Protein AF-A0AAD5RCU7-F1 (afdb_monomer_lite)

pLDDT: mean 80.75, std 18.49, range [36.75, 96.69]

Radius of gyration: 14.82 Å; chains: 1; bounding box: 38×33×34 Å

Organism: Parelaphostrongylus tenuis (NCBI:txid148309)

Foldseek 3Di:
DVVVVVVVVVVVPDDDDDPPVVVVVQVVVQVVLQVQLPPQPPQDRDDPAPSPQLLLSLLSNVCSVPVVQHPSVPDDSVNRQVSNCSSQVCCCPPVVDDDPDHSCRRNPPDDD

Sequence (112 aa):
MRIVLLYLSLNLHDDEEERGERKHAKDALLLWCQRKTTGYPNVRVENFTTSWRNGLAFNALIHAHRPELVNFNALNPNDHIGNLNNAFDIAEKKLEIARLLDAEDVDAARPR

InterPro domains:
  IPR001715 Calponin homology domain [PF00307] (24-107)
  IPR001715 Calponin homology domain [PS50021] (23-112)
  IPR001715 Calponin homology domain [SM00033] (25-110)
  IPR036872 CH domain superfamily [G3DSA:1.10.418.10] (12-112)
  IPR036872 CH domain superfamily [SSF47576] (18-108)

Secondary structure (DSSP, 8-state):
-THHHHHHHTSSSS----TTHHHHHHHHHHHHHHHHHTT-TT---SSSSGGGTTSHHHHHHHHHH-GGG--GGG--TT-HHHHHHHHHHHHHHHH-PPP---HHHHHS----

Structure (mmCIF, N/CA/C/O backbone):
data_AF-A0AAD5RCU7-F1
#
_entry.id   AF-A0AAD5RCU7-F1
#
loop_
_atom_site.group_PDB
_atom_site.id
_atom_site.type_symbol
_atom_site.label_atom_id
_atom_site.label_alt_id
_atom_site.label_comp_id
_atom_site.label_asym_id
_atom_site.label_entity_id
_atom_site.label_seq_id
_atom_site.pdbx_PDB_ins_code
_atom_site.Cartn_x
_atom_site.Cartn_y
_atom_site.Cartn_z
_atom_site.occupancy
_atom_site.B_iso_or_equiv
_atom_site.auth_seq_id
_atom_site.auth_comp_id
_atom_site.auth_asym_id
_atom_site.auth_atom_id
_atom_site.pdbx_PDB_model_num
ATOM 1 N N . MET A 1 1 ? 0.748 11.702 10.166 1.00 45.91 1 MET A N 1
ATOM 2 C CA . MET A 1 1 ? 1.284 11.394 8.821 1.00 45.91 1 MET A CA 1
ATOM 3 C C . MET A 1 1 ? 1.910 12.579 8.070 1.00 45.91 1 MET A C 1
ATOM 5 O O . MET A 1 1 ? 2.454 12.383 6.998 1.00 45.91 1 MET A O 1
ATOM 9 N N . ARG A 1 2 ? 2.025 13.752 8.708 1.00 40.91 2 ARG A N 1
ATOM 10 C CA . ARG A 1 2 ? 2.960 14.843 8.363 1.00 40.91 2 ARG A CA 1
ATOM 11 C C . ARG A 1 2 ? 4.446 14.513 8.632 1.00 40.91 2 ARG A C 1
ATOM 13 O O . ARG A 1 2 ? 5.309 15.353 8.439 1.00 40.91 2 ARG A O 1
ATOM 20 N N . ILE A 1 3 ? 4.741 13.298 9.110 1.00 47.25 3 ILE A N 1
ATOM 21 C CA . ILE A 1 3 ? 6.076 12.866 9.563 1.00 47.25 3 ILE A CA 1
ATOM 22 C C . ILE A 1 3 ? 6.956 12.384 8.400 1.00 47.25 3 ILE A C 1
ATOM 24 O O . ILE A 1 3 ? 8.156 12.618 8.420 1.00 47.25 3 ILE A O 1
ATOM 28 N N . VAL A 1 4 ? 6.379 11.764 7.364 1.00 56.56 4 VAL A N 1
ATOM 29 C CA . VAL A 1 4 ? 7.168 11.227 6.236 1.00 56.56 4 VAL A CA 1
ATOM 30 C C . VAL A 1 4 ? 7.578 12.342 5.263 1.00 56.56 4 VAL A C 1
ATOM 32 O O . VAL A 1 4 ? 8.688 12.325 4.745 1.00 56.56 4 VAL A O 1
ATOM 35 N N . LEU A 1 5 ? 6.736 13.368 5.089 1.00 50.88 5 LEU A N 1
ATOM 36 C CA . LEU A 1 5 ? 7.031 14.503 4.207 1.00 50.88 5 LEU A CA 1
ATOM 37 C C . LEU A 1 5 ? 7.942 15.565 4.845 1.00 50.88 5 LEU A C 1
ATOM 39 O O . LEU A 1 5 ? 8.706 16.187 4.120 1.00 50.88 5 LEU A O 1
ATOM 43 N N . LEU A 1 6 ? 7.948 15.742 6.175 1.00 46.78 6 LEU A N 1
ATOM 44 C CA . LEU A 1 6 ? 8.920 16.627 6.845 1.00 46.78 6 LEU A CA 1
ATOM 45 C C . LEU A 1 6 ? 10.347 16.062 6.796 1.00 46.78 6 LEU A C 1
ATOM 47 O O . LEU A 1 6 ? 11.293 16.826 6.644 1.00 46.78 6 LEU A O 1
ATOM 51 N N . TYR A 1 7 ? 10.504 14.735 6.860 1.00 49.72 7 TYR A N 1
ATOM 52 C CA . TYR A 1 7 ? 11.823 14.102 6.764 1.00 49.72 7 TYR A CA 1
ATOM 53 C C . TYR A 1 7 ? 12.394 14.147 5.339 1.00 49.72 7 TYR A C 1
ATOM 55 O O . TYR A 1 7 ? 13.604 14.226 5.181 1.00 49.72 7 TYR A O 1
ATOM 63 N N . LEU A 1 8 ? 11.548 14.149 4.302 1.00 45.38 8 LEU A N 1
ATOM 64 C CA . LEU A 1 8 ? 11.989 14.389 2.922 1.00 45.38 8 LEU A CA 1
ATOM 65 C C . LEU A 1 8 ? 12.156 15.886 2.612 1.00 45.38 8 LEU A C 1
ATOM 67 O O . LEU A 1 8 ? 13.115 16.252 1.952 1.00 45.38 8 LEU A O 1
ATOM 71 N N . SER A 1 9 ? 11.293 16.768 3.123 1.00 48.91 9 SER A N 1
ATOM 72 C CA . SER A 1 9 ? 11.370 18.213 2.849 1.00 48.91 9 SER A CA 1
ATOM 73 C C . SER A 1 9 ? 12.539 18.922 3.545 1.00 48.91 9 SER A C 1
ATOM 75 O O . SER A 1 9 ? 12.958 19.965 3.054 1.00 48.91 9 SER A O 1
ATOM 77 N N . LEU A 1 10 ? 13.050 18.396 4.665 1.00 47.25 10 LEU A N 1
ATOM 78 C CA . LEU A 1 10 ? 14.260 18.909 5.329 1.00 47.25 10 LEU A CA 1
ATOM 79 C C . LEU A 1 10 ? 15.560 18.279 4.791 1.00 47.25 10 LEU A C 1
ATOM 81 O O . LEU A 1 10 ? 16.623 18.813 5.069 1.00 47.25 10 LEU A O 1
ATOM 85 N N . ASN A 1 11 ? 15.483 17.188 4.013 1.00 44.75 11 ASN A N 1
ATOM 86 C CA . ASN A 1 11 ? 16.639 16.515 3.390 1.00 44.75 11 ASN A CA 1
ATOM 87 C C . ASN A 1 11 ? 16.711 16.710 1.860 1.00 44.75 11 ASN A C 1
ATOM 89 O O . ASN A 1 11 ? 17.546 16.098 1.208 1.00 44.75 11 ASN A O 1
ATOM 93 N N . LEU A 1 12 ? 15.817 17.508 1.265 1.00 44.97 12 LEU A N 1
ATOM 94 C CA . LEU A 1 12 ? 15.808 17.809 -0.177 1.00 44.97 12 LEU A CA 1
ATOM 95 C C . LEU A 1 12 ? 16.094 19.286 -0.483 1.00 44.97 12 LEU A C 1
ATOM 97 O O . LEU A 1 12 ? 15.863 19.735 -1.601 1.00 44.97 12 LEU A O 1
ATOM 101 N N . HIS A 1 13 ? 16.575 20.038 0.506 1.00 45.75 13 HIS A N 1
ATOM 102 C CA . HIS A 1 13 ? 17.009 21.423 0.330 1.00 45.75 13 HIS A CA 1
ATOM 103 C C . HIS A 1 13 ? 18.502 21.612 0.579 1.00 45.75 13 HIS A C 1
ATOM 105 O O . HIS A 1 13 ? 18.899 22.708 0.933 1.00 45.75 13 HIS A O 1
ATOM 111 N N . ASP A 1 14 ? 19.305 20.571 0.375 1.00 42.56 14 ASP A N 1
ATOM 112 C CA . ASP A 1 14 ? 20.697 20.765 -0.010 1.00 42.56 14 ASP A CA 1
ATOM 113 C C . ASP A 1 14 ? 21.199 19.538 -0.784 1.00 42.56 14 ASP A C 1
ATOM 115 O O . ASP A 1 14 ? 21.067 18.393 -0.354 1.00 42.56 14 ASP A O 1
ATOM 119 N N . ASP A 1 15 ? 21.725 19.868 -1.958 1.00 41.47 15 ASP A N 1
ATOM 120 C CA . ASP A 1 15 ? 22.796 19.209 -2.689 1.00 41.47 15 ASP A CA 1
ATOM 121 C C . ASP A 1 15 ? 22.533 17.951 -3.538 1.00 41.47 15 ASP A C 1
ATOM 123 O O . ASP A 1 15 ? 22.186 16.846 -3.118 1.00 41.47 15 ASP A O 1
ATOM 127 N N . GLU A 1 16 ? 22.775 18.172 -4.830 1.00 59.69 16 GLU A N 1
ATOM 128 C CA . GLU A 1 16 ? 23.048 17.183 -5.854 1.00 59.69 16 GLU A CA 1
ATOM 129 C C . GLU A 1 16 ? 24.339 16.410 -5.520 1.00 59.69 16 GLU A C 1
ATOM 131 O O . GLU A 1 16 ? 25.410 16.962 -5.716 1.00 59.69 16 GLU A O 1
ATOM 136 N N . GLU A 1 17 ? 24.276 15.137 -5.097 1.00 55.22 17 GLU A N 1
ATOM 137 C CA . GLU A 1 17 ? 25.283 14.102 -5.428 1.00 55.22 17 GLU A CA 1
ATOM 138 C C . GLU A 1 17 ? 24.915 12.680 -4.917 1.00 55.22 17 GLU A C 1
ATOM 140 O O . GLU A 1 17 ? 24.007 12.470 -4.124 1.00 55.22 17 GLU A O 1
ATOM 145 N N . GLU A 1 18 ? 25.614 11.673 -5.454 1.00 47.09 18 GLU A N 1
ATOM 146 C CA . GLU A 1 18 ? 25.787 10.292 -4.959 1.00 47.09 18 GLU A CA 1
ATOM 147 C C . GLU A 1 18 ? 24.718 9.181 -5.150 1.00 47.09 18 GLU A C 1
ATOM 149 O O . GLU A 1 18 ? 23.706 9.008 -4.467 1.00 47.09 18 GLU A O 1
ATOM 154 N N . ARG A 1 19 ? 25.093 8.224 -6.014 1.00 52.62 19 ARG A N 1
ATOM 155 C CA . ARG A 1 19 ? 24.471 6.896 -6.209 1.00 52.62 19 ARG A CA 1
ATOM 156 C C . ARG A 1 19 ? 24.541 5.992 -4.958 1.00 52.62 19 ARG A C 1
ATOM 158 O O . ARG A 1 19 ? 23.826 4.989 -4.903 1.00 52.62 19 ARG A O 1
ATOM 165 N N . GLY A 1 20 ? 25.404 6.315 -3.991 1.00 54.06 20 GLY A N 1
ATOM 166 C CA . GLY A 1 20 ? 25.622 5.563 -2.752 1.00 54.06 20 GLY A CA 1
ATOM 167 C C . GLY A 1 20 ? 24.557 5.840 -1.692 1.00 54.06 20 GLY A C 1
ATOM 168 O O . GLY A 1 20 ? 23.919 4.906 -1.203 1.00 54.06 20 GLY A O 1
ATOM 169 N N . GLU A 1 21 ? 24.296 7.106 -1.385 1.00 56.69 21 GLU A N 1
ATOM 170 C CA . GLU A 1 21 ? 23.353 7.518 -0.337 1.00 56.69 21 GLU A CA 1
ATOM 171 C C . GLU A 1 21 ? 21.902 7.149 -0.665 1.00 56.69 21 GLU A C 1
ATOM 173 O O . GLU A 1 21 ? 21.177 6.620 0.183 1.00 56.69 21 GLU A O 1
ATOM 178 N N . ARG A 1 22 ? 21.494 7.280 -1.936 1.00 55.72 22 ARG A N 1
ATOM 179 C CA . ARG A 1 22 ? 20.155 6.862 -2.401 1.00 55.72 22 ARG A CA 1
ATOM 180 C C . ARG A 1 22 ? 19.859 5.389 -2.131 1.00 55.72 22 ARG A C 1
ATOM 182 O O . ARG A 1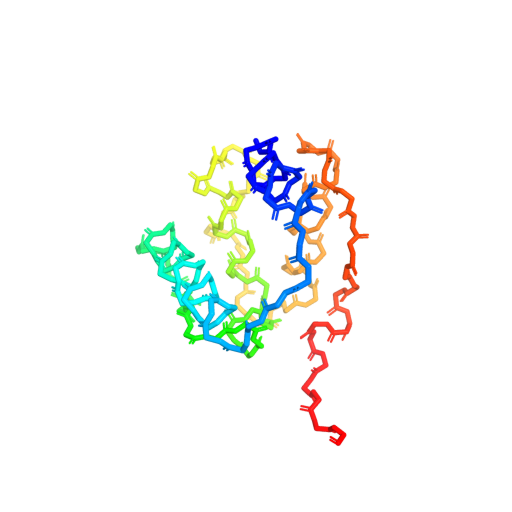 22 ? 18.714 5.032 -1.852 1.00 55.72 22 ARG A O 1
ATOM 189 N N . LYS A 1 23 ? 20.874 4.524 -2.221 1.00 61.97 23 LYS A N 1
ATOM 190 C CA . LYS A 1 23 ? 20.720 3.093 -1.931 1.00 61.97 23 LYS A CA 1
ATOM 191 C C . LYS A 1 23 ? 20.430 2.876 -0.443 1.00 61.97 23 LYS A C 1
ATOM 193 O O . LYS A 1 23 ? 19.487 2.167 -0.113 1.00 61.97 23 LYS A O 1
ATOM 198 N N . HIS A 1 24 ? 21.149 3.577 0.431 1.00 76.75 24 HIS A N 1
ATOM 199 C CA . HIS A 1 24 ? 20.958 3.497 1.879 1.00 76.75 24 HIS A CA 1
ATOM 200 C C . HIS A 1 24 ? 19.596 4.052 2.317 1.00 76.75 24 HIS A C 1
ATOM 202 O O . HIS A 1 24 ? 18.907 3.418 3.114 1.00 76.75 24 HIS A O 1
ATOM 208 N N . ALA A 1 25 ? 19.160 5.182 1.751 1.00 78.50 25 ALA A N 1
ATOM 209 C CA . ALA A 1 25 ? 17.841 5.752 2.033 1.00 78.50 25 ALA A CA 1
ATOM 210 C C . ALA A 1 25 ? 16.701 4.812 1.599 1.00 78.50 25 ALA A C 1
ATOM 212 O O . ALA A 1 25 ? 15.732 4.611 2.335 1.00 78.50 25 ALA A O 1
ATOM 213 N N . LYS A 1 26 ? 16.838 4.186 0.422 1.00 78.06 26 LYS A N 1
ATOM 214 C CA . LYS A 1 26 ? 15.872 3.206 -0.088 1.00 78.06 26 LYS A CA 1
ATOM 215 C C . LYS A 1 26 ? 15.798 1.962 0.800 1.00 78.06 26 LYS A C 1
ATOM 217 O O .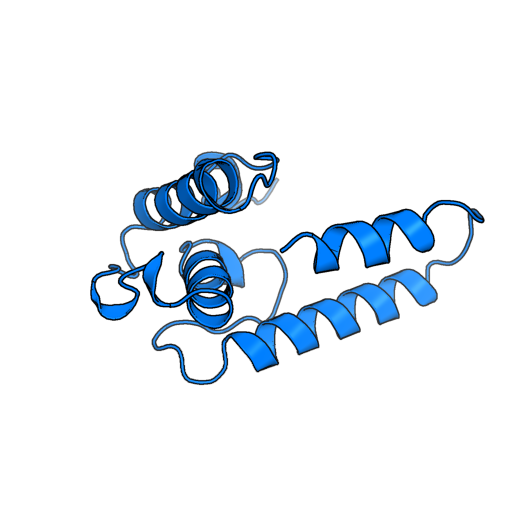 LYS A 1 26 ? 14.697 1.513 1.118 1.00 78.06 26 LYS A O 1
ATOM 222 N N . ASP A 1 27 ? 16.943 1.435 1.222 1.00 83.69 27 ASP A N 1
ATOM 223 C CA . ASP A 1 27 ? 17.015 0.251 2.082 1.00 83.69 27 ASP A CA 1
ATOM 224 C C . ASP A 1 27 ? 16.457 0.546 3.487 1.00 83.69 27 ASP A C 1
ATOM 226 O O . ASP A 1 27 ? 15.705 -0.257 4.045 1.00 83.69 27 ASP A O 1
ATOM 230 N N . ALA A 1 28 ? 16.732 1.735 4.032 1.00 85.69 28 ALA A N 1
ATOM 231 C CA . ALA A 1 28 ? 16.169 2.188 5.302 1.00 85.69 28 ALA A CA 1
ATOM 232 C C . ALA A 1 28 ? 14.638 2.325 5.242 1.00 85.69 28 ALA A C 1
ATOM 234 O O . ALA A 1 28 ? 13.940 1.881 6.159 1.00 85.69 28 ALA A O 1
ATOM 235 N N . LEU A 1 29 ? 14.102 2.887 4.152 1.00 86.06 29 LEU A N 1
ATOM 236 C CA . LEU A 1 29 ? 12.658 2.987 3.943 1.00 86.06 29 LEU A CA 1
ATOM 237 C C . LEU A 1 29 ? 12.014 1.601 3.821 1.00 86.06 29 LEU A C 1
ATOM 239 O O . LEU A 1 29 ? 10.971 1.356 4.427 1.00 86.06 29 LEU A O 1
ATOM 243 N N . LEU A 1 30 ? 12.647 0.678 3.091 1.00 88.44 30 LEU A N 1
ATOM 244 C CA . LEU A 1 30 ? 12.150 -0.689 2.940 1.00 88.44 30 LEU A CA 1
ATOM 245 C C . LEU A 1 30 ? 12.080 -1.400 4.297 1.00 88.44 30 LEU A C 1
ATOM 247 O O . LEU A 1 30 ? 11.052 -1.989 4.636 1.00 88.44 30 LEU A O 1
ATOM 251 N N . LEU A 1 31 ? 13.139 -1.282 5.102 1.00 89.12 31 LEU A N 1
ATOM 252 C CA . LEU A 1 31 ? 13.189 -1.842 6.450 1.00 89.12 31 LEU A CA 1
ATOM 253 C C . LEU A 1 31 ? 12.113 -1.238 7.363 1.00 89.12 31 LEU A C 1
ATOM 255 O O . LEU A 1 31 ? 11.498 -1.945 8.165 1.00 89.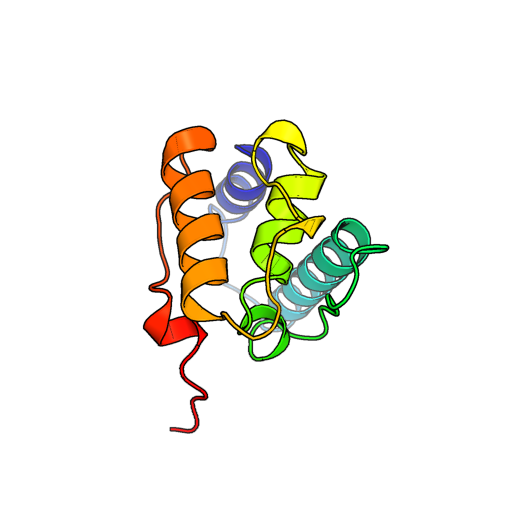12 31 LEU A O 1
ATOM 259 N N . TRP A 1 32 ? 11.863 0.068 7.250 1.00 88.31 32 TRP A N 1
ATOM 260 C CA . TRP A 1 32 ? 10.789 0.723 7.990 1.00 88.31 32 TRP A CA 1
ATOM 261 C C . TRP A 1 32 ? 9.415 0.167 7.601 1.00 88.31 32 TRP A C 1
ATOM 263 O O . TRP A 1 32 ? 8.634 -0.179 8.493 1.00 88.31 32 TRP A O 1
ATOM 273 N N . CYS A 1 33 ? 9.139 0.014 6.300 1.00 91.38 33 CYS A N 1
ATOM 274 C CA . CYS A 1 33 ? 7.892 -0.576 5.816 1.00 91.38 33 CYS A CA 1
ATOM 275 C C . CYS A 1 33 ? 7.711 -1.989 6.371 1.00 91.38 33 CYS A C 1
ATOM 277 O O . CYS A 1 33 ? 6.683 -2.268 6.983 1.00 91.38 33 CYS A O 1
ATOM 279 N N . GLN A 1 34 ? 8.739 -2.834 6.256 1.00 93.19 34 GLN A N 1
ATOM 280 C CA . GLN A 1 34 ? 8.735 -4.197 6.787 1.00 93.19 34 GLN A CA 1
ATOM 281 C C . GLN A 1 34 ? 8.359 -4.227 8.266 1.00 93.19 34 GLN A C 1
ATOM 283 O O . GLN A 1 34 ? 7.403 -4.904 8.636 1.00 93.19 34 GLN A O 1
ATOM 288 N N . ARG A 1 35 ? 9.048 -3.431 9.095 1.00 92.12 35 ARG A N 1
ATOM 289 C CA . ARG A 1 35 ? 8.796 -3.354 10.542 1.00 92.12 35 ARG A CA 1
ATOM 290 C C . ARG A 1 35 ? 7.377 -2.903 10.873 1.00 92.12 35 ARG A C 1
ATOM 292 O O . ARG A 1 35 ? 6.807 -3.382 11.848 1.00 92.12 35 ARG A O 1
ATOM 299 N N . LYS A 1 36 ? 6.812 -1.976 10.097 1.00 90.69 36 LYS A N 1
ATOM 300 C CA . LYS A 1 36 ? 5.445 -1.477 10.309 1.00 90.69 36 LYS A CA 1
ATOM 301 C C . LYS A 1 36 ? 4.370 -2.456 9.858 1.00 90.69 36 LYS A C 1
ATOM 303 O O . LYS A 1 36 ? 3.289 -2.455 10.436 1.00 90.69 36 LYS A O 1
ATOM 308 N N . THR A 1 37 ? 4.675 -3.293 8.874 1.00 92.06 37 THR A N 1
ATOM 309 C CA . THR A 1 37 ? 3.762 -4.323 8.367 1.00 92.06 37 THR A CA 1
ATOM 310 C C . THR A 1 37 ? 3.957 -5.697 9.016 1.00 92.06 37 THR A C 1
ATOM 312 O O . THR A 1 37 ? 3.249 -6.639 8.668 1.00 92.06 37 THR A O 1
ATOM 315 N N . THR A 1 38 ? 4.888 -5.843 9.965 1.00 92.75 38 THR A N 1
ATOM 316 C CA . THR A 1 38 ? 5.076 -7.097 10.706 1.00 92.75 38 THR A CA 1
ATOM 317 C C . THR A 1 38 ? 3.785 -7.499 11.418 1.00 92.75 38 THR A C 1
ATOM 319 O O . THR A 1 38 ? 3.214 -6.713 12.171 1.00 92.75 38 THR A O 1
ATOM 322 N N . GLY A 1 39 ? 3.343 -8.740 11.202 1.00 92.12 39 GLY A N 1
ATOM 323 C CA . GLY A 1 39 ? 2.137 -9.295 11.824 1.00 92.12 39 GLY A CA 1
ATOM 324 C C . GLY A 1 39 ? 0.849 -9.100 11.020 1.00 92.12 39 GLY A C 1
ATOM 325 O O . GLY A 1 39 ? -0.178 -9.646 11.414 1.00 92.12 39 GLY A O 1
ATOM 326 N N . TYR A 1 40 ? 0.887 -8.391 9.886 1.00 94.94 40 TYR A N 1
ATOM 327 C CA . TYR A 1 40 ? -0.264 -8.298 8.987 1.00 94.94 40 TYR A CA 1
ATOM 328 C C . TYR A 1 40 ? -0.334 -9.527 8.070 1.00 94.94 40 TYR A C 1
ATOM 330 O O . TYR A 1 40 ? 0.644 -9.832 7.378 1.00 94.94 40 TYR A O 1
ATOM 338 N N . PRO A 1 41 ? -1.468 -10.248 8.030 1.00 93.19 41 PRO A N 1
ATOM 339 C CA . PRO A 1 41 ? -1.608 -11.419 7.176 1.00 93.19 41 PRO A CA 1
ATOM 340 C C . PRO A 1 41 ? -1.568 -11.015 5.699 1.00 93.19 41 PRO A C 1
ATOM 342 O O . PRO A 1 41 ? -2.102 -9.978 5.312 1.00 93.19 41 PRO A O 1
ATOM 345 N N . ASN A 1 42 ? -0.956 -11.859 4.865 1.00 92.50 42 ASN A N 1
ATOM 346 C CA . ASN A 1 42 ? -0.837 -11.658 3.414 1.00 92.50 42 ASN A CA 1
ATOM 347 C C . ASN A 1 42 ? -0.074 -10.384 2.992 1.00 92.50 42 ASN A C 1
ATOM 349 O O . ASN A 1 42 ? -0.145 -9.978 1.831 1.00 92.50 42 ASN A O 1
ATOM 353 N N . VAL A 1 43 ? 0.691 -9.776 3.907 1.00 95.38 43 VAL A N 1
ATOM 354 C CA . VAL A 1 43 ? 1.557 -8.625 3.624 1.00 95.38 43 VAL A CA 1
ATOM 355 C C . VAL A 1 43 ? 3.014 -9.028 3.782 1.00 95.38 43 VAL A C 1
ATOM 357 O O . VAL A 1 43 ? 3.460 -9.407 4.862 1.00 95.38 43 VAL A O 1
ATOM 360 N N . ARG A 1 44 ? 3.776 -8.916 2.693 1.00 93.75 44 ARG A N 1
ATOM 361 C CA . ARG A 1 44 ? 5.225 -9.130 2.693 1.00 93.75 44 ARG A CA 1
ATOM 362 C C . ARG A 1 44 ? 5.896 -8.101 1.790 1.00 93.75 44 ARG A C 1
ATOM 364 O O . ARG A 1 44 ? 5.819 -8.186 0.566 1.00 93.75 44 ARG A O 1
ATOM 371 N N . VAL A 1 45 ? 6.545 -7.119 2.413 1.00 92.62 45 VAL A N 1
ATOM 372 C CA . VAL A 1 45 ? 7.209 -6.018 1.706 1.00 92.62 45 VAL A CA 1
ATOM 373 C C . VAL A 1 45 ? 8.681 -6.354 1.473 1.00 92.62 45 VAL A C 1
ATOM 375 O O . VAL A 1 45 ? 9.479 -6.355 2.405 1.00 92.62 45 VAL A O 1
ATOM 378 N N . GLU A 1 46 ? 9.054 -6.641 0.229 1.00 91.19 46 GLU A N 1
ATOM 379 C CA . GLU A 1 46 ? 10.429 -7.010 -0.161 1.00 91.19 46 GLU A CA 1
ATOM 380 C C . GLU A 1 46 ? 11.028 -6.055 -1.191 1.00 91.19 46 GLU A C 1
ATOM 382 O O . GLU A 1 46 ? 12.241 -5.984 -1.356 1.00 91.19 46 GLU A O 1
ATOM 387 N N . ASN A 1 47 ? 10.179 -5.314 -1.896 1.00 84.56 47 ASN A N 1
ATOM 388 C CA . ASN A 1 47 ? 10.566 -4.347 -2.912 1.00 84.56 47 ASN A CA 1
ATOM 389 C C . ASN A 1 47 ? 9.534 -3.210 -2.970 1.00 84.56 47 ASN A C 1
ATOM 391 O O . ASN A 1 47 ? 8.525 -3.258 -2.276 1.00 84.56 47 ASN A O 1
ATOM 395 N N . PHE A 1 48 ? 9.781 -2.191 -3.798 1.00 86.50 48 PHE A N 1
ATOM 396 C CA . PHE A 1 48 ? 8.855 -1.070 -4.047 1.00 86.50 48 PHE A CA 1
ATOM 397 C C . PHE A 1 48 ? 8.040 -1.237 -5.337 1.00 86.50 48 PHE A C 1
ATOM 399 O O . PHE A 1 48 ? 7.606 -0.256 -5.929 1.00 86.50 48 PHE A O 1
ATOM 406 N N . THR A 1 49 ? 7.882 -2.474 -5.807 1.00 85.75 49 THR A N 1
ATOM 407 C CA . THR A 1 49 ? 7.134 -2.796 -7.024 1.00 85.75 49 THR A CA 1
ATOM 408 C C . THR A 1 49 ? 6.064 -3.839 -6.705 1.00 85.75 49 THR A C 1
ATOM 410 O O . THR A 1 49 ? 4.989 -3.501 -6.216 1.00 85.75 49 THR A O 1
ATOM 413 N N . THR A 1 50 ? 6.359 -5.121 -6.904 1.00 87.62 50 THR A N 1
ATOM 414 C CA . THR A 1 50 ? 5.389 -6.217 -6.814 1.00 87.62 50 THR A CA 1
ATOM 415 C C . THR A 1 50 ? 4.805 -6.413 -5.418 1.00 87.62 50 THR A C 1
ATOM 417 O O . THR A 1 50 ? 3.643 -6.795 -5.310 1.00 87.62 50 THR A O 1
ATOM 420 N N . SER A 1 51 ? 5.546 -6.097 -4.350 1.00 92.19 51 SER A N 1
ATOM 421 C CA . SER A 1 51 ? 5.052 -6.220 -2.969 1.00 92.19 51 SER A CA 1
ATOM 422 C C . SER A 1 51 ? 3.877 -5.295 -2.629 1.00 92.19 51 SER A C 1
ATOM 424 O O . SER A 1 51 ? 3.202 -5.512 -1.626 1.00 92.19 51 SER A O 1
ATOM 426 N N . TRP A 1 52 ? 3.642 -4.259 -3.434 1.00 92.31 52 TRP A N 1
ATOM 427 C CA . TRP A 1 52 ? 2.613 -3.242 -3.190 1.00 92.31 52 TRP A CA 1
ATOM 428 C C . TRP A 1 52 ? 1.391 -3.409 -4.087 1.00 92.31 52 TRP A C 1
ATOM 430 O O . TRP A 1 52 ? 0.363 -2.775 -3.857 1.00 92.31 52 TRP A O 1
ATOM 440 N N . ARG A 1 53 ? 1.501 -4.289 -5.087 1.00 91.44 53 ARG A N 1
ATOM 441 C CA . ARG A 1 53 ? 0.554 -4.443 -6.189 1.00 91.44 53 ARG A CA 1
ATOM 442 C C . ARG A 1 53 ? -0.861 -4.799 -5.734 1.00 91.44 53 ARG A C 1
ATOM 444 O O . ARG A 1 53 ? -1.824 -4.261 -6.253 1.00 91.44 53 ARG A O 1
ATOM 451 N N . ASN A 1 54 ? -0.992 -5.670 -4.735 1.00 91.81 54 ASN A N 1
ATOM 452 C CA . ASN A 1 54 ? -2.301 -6.094 -4.227 1.00 91.81 54 ASN A CA 1
ATOM 453 C C . ASN A 1 54 ? -2.960 -5.081 -3.268 1.00 91.81 54 ASN A C 1
ATOM 455 O O . ASN A 1 54 ? -4.016 -5.366 -2.705 1.00 91.81 54 ASN A O 1
ATOM 459 N N . GLY A 1 55 ? -2.314 -3.937 -3.015 1.00 93.81 55 GLY A N 1
ATOM 460 C CA . GLY A 1 55 ? -2.815 -2.862 -2.160 1.00 93.81 55 GLY A CA 1
ATOM 461 C C . GLY A 1 55 ? -2.775 -3.130 -0.652 1.00 93.81 55 GLY A C 1
ATOM 462 O O . GLY A 1 55 ? -2.950 -2.194 0.134 1.00 93.81 55 GLY A O 1
ATOM 463 N N . LEU A 1 56 ? -2.501 -4.358 -0.199 1.00 96.69 56 LEU A N 1
ATOM 464 C CA . LEU A 1 56 ? -2.529 -4.684 1.232 1.00 96.69 56 LEU A CA 1
ATOM 465 C C . LEU A 1 56 ? -1.406 -3.992 2.012 1.00 96.69 56 LEU A C 1
ATOM 467 O O . LEU A 1 56 ? -1.628 -3.558 3.139 1.00 96.69 56 LEU A O 1
ATOM 471 N N . ALA A 1 57 ? -0.224 -3.817 1.415 1.00 95.62 57 ALA A N 1
ATOM 472 C CA . ALA A 1 57 ? 0.888 -3.120 2.065 1.00 95.62 57 ALA A CA 1
ATOM 473 C C . ALA A 1 57 ? 0.540 -1.660 2.416 1.00 95.62 57 ALA A C 1
ATOM 475 O O . ALA A 1 57 ? 0.831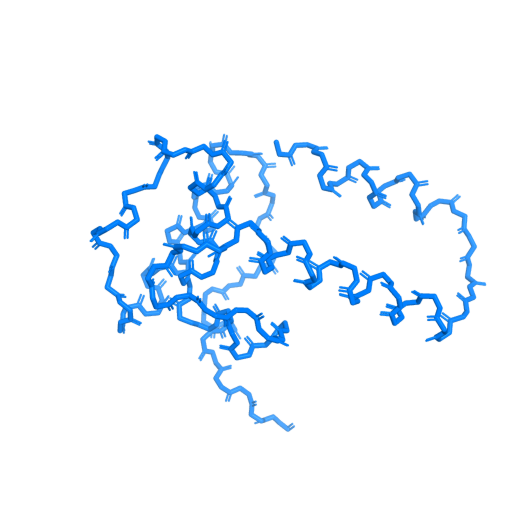 -1.206 3.523 1.00 95.62 57 ALA A O 1
ATOM 476 N N . PHE A 1 58 ? -0.150 -0.938 1.524 1.00 95.44 58 PHE A N 1
ATOM 477 C CA . PHE A 1 58 ? -0.599 0.430 1.799 1.00 95.44 58 PHE A CA 1
ATOM 478 C C . PHE A 1 58 ? -1.636 0.473 2.926 1.00 95.44 58 PHE A C 1
ATOM 480 O O . PHE A 1 58 ? -1.496 1.253 3.869 1.00 95.44 58 PHE A O 1
ATOM 487 N N . ASN A 1 59 ? -2.636 -0.408 2.867 1.00 96.25 59 ASN A N 1
ATOM 488 C CA . ASN A 1 59 ? -3.664 -0.508 3.902 1.00 96.25 59 ASN A CA 1
ATOM 489 C C . ASN A 1 59 ? -3.076 -0.872 5.273 1.00 96.25 59 ASN A C 1
ATOM 491 O O . ASN A 1 59 ? -3.480 -0.297 6.282 1.00 96.25 59 ASN A O 1
ATOM 495 N N . ALA A 1 60 ? -2.092 -1.773 5.315 1.00 95.88 60 ALA A N 1
ATOM 496 C CA . ALA A 1 60 ? -1.409 -2.162 6.545 1.00 95.88 60 ALA A CA 1
ATOM 497 C C . ALA A 1 60 ? -0.642 -0.990 7.166 1.00 95.88 60 ALA A C 1
ATOM 499 O O . ALA A 1 60 ? -0.697 -0.799 8.377 1.00 95.88 60 ALA A O 1
ATOM 500 N N . LEU A 1 61 ? 0.034 -0.168 6.357 1.00 93.56 61 LEU A N 1
ATOM 501 C CA . LEU A 1 61 ? 0.734 1.018 6.861 1.00 93.56 61 LEU A CA 1
ATOM 502 C C . LEU A 1 61 ? -0.222 2.068 7.428 1.00 93.56 61 LEU A C 1
ATOM 504 O O . LEU A 1 61 ? 0.074 2.664 8.466 1.00 93.56 61 LEU A O 1
ATOM 508 N N . ILE A 1 62 ? -1.366 2.280 6.774 1.00 92.94 62 ILE A N 1
ATOM 509 C CA . ILE A 1 62 ? -2.402 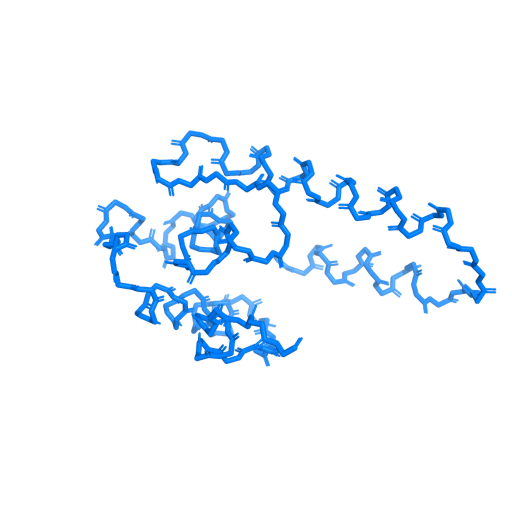3.187 7.277 1.00 92.94 62 ILE A CA 1
ATOM 510 C C . ILE A 1 62 ? -2.974 2.641 8.587 1.00 92.94 62 ILE A C 1
ATOM 512 O O . ILE A 1 62 ? -2.985 3.369 9.577 1.00 92.94 62 ILE A O 1
ATOM 516 N N . HIS A 1 63 ? -3.354 1.360 8.632 1.00 94.81 63 HIS A N 1
ATOM 517 C CA . HIS A 1 63 ? -3.866 0.711 9.842 1.00 94.81 63 HIS A CA 1
ATOM 518 C C . HIS A 1 63 ? -2.844 0.738 10.990 1.00 94.81 63 HIS A C 1
ATOM 520 O O . HIS A 1 63 ? -3.193 1.039 12.125 1.00 94.81 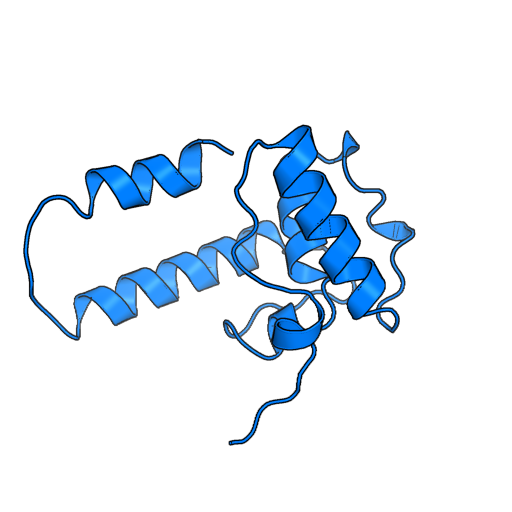63 HIS A O 1
ATOM 526 N N . ALA A 1 64 ? -1.557 0.522 10.709 1.00 90.56 64 ALA A N 1
ATOM 527 C CA . ALA A 1 64 ? -0.496 0.593 11.714 1.00 90.56 64 ALA A CA 1
ATOM 528 C C . ALA A 1 64 ? -0.303 2.007 12.289 1.00 90.56 64 ALA A C 1
ATOM 530 O O . ALA A 1 64 ? 0.248 2.155 13.382 1.00 90.56 64 ALA A O 1
ATOM 531 N N . HIS A 1 65 ? -0.707 3.050 11.556 1.00 87.56 65 HIS A N 1
ATOM 532 C CA . HIS A 1 65 ? -0.662 4.433 12.029 1.00 87.56 65 HIS A CA 1
ATOM 533 C C . HIS A 1 65 ? -1.965 4.867 12.713 1.00 87.56 65 HIS A C 1
ATOM 535 O O . HIS A 1 65 ? -1.909 5.588 13.708 1.00 87.56 65 HIS A O 1
ATOM 541 N N . ARG A 1 66 ? -3.109 4.454 12.160 1.00 90.31 66 ARG A N 1
ATOM 542 C CA . ARG A 1 66 ? -4.469 4.765 12.610 1.00 90.31 66 ARG A CA 1
ATOM 543 C C . ARG A 1 66 ? -5.393 3.568 12.345 1.00 90.31 66 ARG A C 1
ATOM 545 O O . ARG A 1 66 ? -5.992 3.490 11.265 1.00 90.31 66 ARG A O 1
ATOM 552 N N . PRO A 1 67 ? -5.488 2.623 13.297 1.00 92.12 67 PRO A N 1
ATOM 553 C CA . PRO A 1 67 ? -6.274 1.402 13.137 1.00 92.12 67 PRO A CA 1
ATOM 554 C C . PRO A 1 67 ? -7.752 1.661 12.826 1.00 92.12 67 PRO A C 1
ATOM 556 O O . PRO A 1 67 ? -8.389 0.899 12.110 1.00 92.12 67 PRO A O 1
ATOM 559 N N . GLU A 1 68 ? -8.296 2.771 13.318 1.00 93.19 68 GLU A N 1
ATOM 560 C CA . GLU A 1 68 ? -9.695 3.160 13.157 1.00 93.19 68 GLU A CA 1
ATOM 561 C C . GLU A 1 68 ? -10.085 3.525 11.717 1.00 93.19 68 GLU A C 1
ATOM 563 O O . GLU A 1 68 ? -11.271 3.593 11.402 1.00 93.19 68 GLU A O 1
ATOM 568 N N . LEU A 1 69 ? -9.107 3.783 10.842 1.00 92.00 69 LEU A N 1
ATOM 569 C CA . LEU A 1 69 ? -9.374 4.217 9.472 1.00 92.00 69 LEU A CA 1
ATOM 570 C C . LEU A 1 69 ? -9.544 3.060 8.485 1.00 92.00 69 LEU A C 1
ATOM 572 O O . LEU A 1 69 ? -10.126 3.266 7.426 1.00 92.00 69 LEU A O 1
ATOM 576 N N . VAL A 1 70 ? -9.039 1.866 8.800 1.00 94.31 70 VAL A N 1
ATOM 577 C CA . VAL A 1 70 ? -9.001 0.728 7.871 1.00 94.31 70 VAL A CA 1
ATOM 578 C C . VAL A 1 70 ? -9.466 -0.528 8.593 1.00 94.31 70 VAL A C 1
ATOM 580 O O . VAL A 1 70 ? -8.830 -0.969 9.538 1.00 94.31 70 VAL A O 1
ATOM 583 N N . ASN A 1 71 ? -10.517 -1.190 8.116 1.00 94.69 71 ASN A N 1
ATOM 584 C CA . ASN A 1 71 ? -10.828 -2.534 8.603 1.00 94.69 71 ASN A CA 1
ATOM 585 C C . ASN A 1 71 ? -9.973 -3.570 7.858 1.00 94.69 71 ASN A C 1
ATOM 587 O O . ASN A 1 71 ? -10.419 -4.160 6.875 1.00 94.69 71 ASN A O 1
ATOM 591 N N . PHE A 1 72 ? -8.732 -3.772 8.309 1.00 94.88 72 PHE A N 1
ATOM 592 C CA . PHE A 1 72 ? -7.758 -4.584 7.573 1.00 94.88 72 PHE A CA 1
ATOM 593 C C . PHE A 1 72 ? -8.214 -6.038 7.374 1.00 94.88 72 PHE A C 1
ATOM 595 O O . PHE A 1 72 ? -8.029 -6.605 6.302 1.00 94.88 72 PHE A O 1
ATOM 602 N N . ASN A 1 73 ? -8.861 -6.633 8.379 1.00 93.56 73 ASN A N 1
ATOM 603 C CA . ASN A 1 73 ? -9.312 -8.028 8.328 1.00 93.56 73 ASN A CA 1
ATOM 604 C C . ASN A 1 73 ? -10.449 -8.269 7.323 1.00 93.56 73 ASN A C 1
ATOM 606 O O . ASN A 1 73 ? -10.718 -9.416 6.979 1.00 93.56 73 ASN A O 1
ATOM 610 N N . ALA A 1 74 ? -11.123 -7.209 6.868 1.00 94.19 74 ALA A N 1
ATOM 611 C CA . ALA A 1 74 ? -12.167 -7.295 5.852 1.00 94.19 74 ALA A CA 1
ATOM 612 C C . ALA A 1 74 ? -11.623 -7.184 4.416 1.00 94.19 74 ALA A C 1
ATOM 614 O O . ALA A 1 74 ? -12.385 -7.372 3.469 1.00 94.19 74 ALA A O 1
ATOM 615 N N . LEU A 1 75 ? -10.334 -6.870 4.239 1.00 95.19 75 LEU A N 1
ATOM 616 C CA . LEU A 1 75 ? -9.735 -6.719 2.916 1.00 95.19 75 LEU A CA 1
ATOM 617 C C . LEU A 1 75 ? -9.536 -8.079 2.244 1.00 95.19 75 LEU A C 1
ATOM 619 O O . LEU A 1 75 ? -9.083 -9.045 2.860 1.00 95.19 75 LEU A O 1
ATOM 623 N N . ASN A 1 76 ? -9.834 -8.135 0.947 1.00 94.31 76 ASN A N 1
ATOM 624 C CA . ASN A 1 76 ? -9.639 -9.324 0.129 1.00 94.31 76 ASN A CA 1
ATOM 625 C C . ASN A 1 76 ? -8.302 -9.218 -0.622 1.00 94.31 76 ASN A C 1
ATOM 627 O O . ASN A 1 76 ? -8.157 -8.317 -1.447 1.00 94.31 76 ASN A O 1
ATOM 631 N N . PRO A 1 77 ? -7.340 -10.139 -0.422 1.00 91.94 77 PRO A N 1
ATOM 632 C CA . PRO A 1 77 ? -6.061 -10.108 -1.134 1.00 91.94 77 PRO A CA 1
ATOM 633 C C . PRO A 1 77 ? -6.172 -10.151 -2.663 1.00 91.94 77 PRO A C 1
ATOM 635 O O . PRO A 1 77 ? -5.242 -9.716 -3.330 1.00 91.94 77 PRO A O 1
ATOM 638 N N . ASN A 1 78 ? -7.282 -10.662 -3.207 1.00 93.50 78 ASN A N 1
ATOM 639 C CA . ASN A 1 78 ? -7.515 -10.753 -4.651 1.00 93.50 78 ASN A CA 1
ATOM 640 C C . ASN A 1 78 ? -8.147 -9.484 -5.251 1.00 93.50 78 ASN A C 1
ATOM 642 O O . ASN A 1 78 ? -8.213 -9.360 -6.470 1.00 93.50 78 ASN A O 1
ATOM 646 N N . ASP A 1 79 ? -8.620 -8.547 -4.422 1.00 94.56 79 ASP A N 1
ATOM 647 C CA . ASP A 1 79 ? -9.207 -7.281 -4.876 1.00 94.56 79 ASP A CA 1
ATOM 648 C C . ASP A 1 79 ? -8.149 -6.169 -4.897 1.00 94.56 79 ASP A C 1
ATOM 650 O O . ASP A 1 79 ? -8.122 -5.277 -4.049 1.00 94.56 79 ASP A O 1
ATOM 654 N N . HIS A 1 80 ? -7.209 -6.259 -5.841 1.00 94.00 80 HIS A N 1
ATOM 655 C CA . HIS A 1 80 ? -6.056 -5.355 -5.899 1.00 94.00 80 HIS A CA 1
ATOM 656 C C . HIS A 1 80 ? -6.478 -3.891 -6.053 1.00 94.00 80 HIS A C 1
ATOM 658 O O . HIS A 1 80 ? -6.085 -3.039 -5.255 1.00 94.00 80 HIS A O 1
ATOM 664 N N . ILE A 1 81 ? -7.304 -3.611 -7.065 1.00 94.94 81 ILE A N 1
ATOM 665 C CA . ILE A 1 81 ? -7.768 -2.260 -7.386 1.00 94.94 81 ILE A CA 1
ATOM 666 C C . ILE A 1 81 ? -8.611 -1.693 -6.242 1.00 94.94 81 ILE A C 1
ATOM 668 O O . ILE A 1 81 ? -8.407 -0.539 -5.859 1.00 94.94 81 ILE A O 1
ATOM 672 N N . GLY A 1 82 ? -9.510 -2.490 -5.652 1.00 96.12 82 GLY A N 1
ATOM 673 C CA . GLY A 1 82 ? -10.301 -2.067 -4.498 1.00 96.12 82 GLY A CA 1
ATOM 674 C C . GLY A 1 82 ? -9.426 -1.721 -3.295 1.00 96.12 82 GLY A C 1
ATOM 675 O O . GLY A 1 82 ? -9.571 -0.643 -2.716 1.00 96.12 82 GLY A O 1
ATOM 676 N N . ASN A 1 83 ? -8.449 -2.571 -2.967 1.00 96.44 83 ASN A N 1
ATOM 677 C CA . ASN A 1 83 ? -7.518 -2.320 -1.867 1.00 96.44 83 ASN A CA 1
ATOM 678 C C . ASN A 1 83 ? -6.678 -1.055 -2.100 1.00 96.44 83 ASN A C 1
ATOM 680 O O . ASN A 1 83 ? -6.509 -0.251 -1.179 1.00 96.44 83 ASN A O 1
ATOM 684 N N . LEU A 1 84 ? -6.144 -0.870 -3.310 1.00 94.88 84 LEU A N 1
ATOM 685 C CA . LEU A 1 84 ? -5.340 0.301 -3.670 1.00 94.88 84 LEU A CA 1
ATOM 686 C C . LEU A 1 84 ? -6.153 1.591 -3.553 1.00 94.88 84 LEU A C 1
ATOM 688 O O . LEU A 1 84 ? -5.738 2.517 -2.854 1.00 94.88 84 LEU A O 1
ATOM 692 N N . ASN A 1 85 ? -7.342 1.620 -4.158 1.00 95.81 85 ASN A N 1
ATOM 693 C CA . ASN A 1 85 ? -8.236 2.770 -4.080 1.00 95.81 85 ASN A CA 1
ATOM 694 C C . ASN A 1 85 ? -8.640 3.073 -2.636 1.00 95.81 85 ASN A C 1
ATOM 696 O O . ASN A 1 85 ? -8.583 4.230 -2.232 1.00 95.81 85 ASN A O 1
ATOM 700 N N . ASN A 1 86 ? -8.965 2.055 -1.831 1.00 95.94 86 ASN A N 1
ATOM 701 C CA . ASN A 1 86 ? -9.284 2.246 -0.416 1.00 95.94 86 ASN A CA 1
ATOM 702 C C . ASN A 1 86 ? -8.145 2.953 0.335 1.00 95.94 86 ASN A C 1
ATOM 704 O O . ASN A 1 86 ? -8.377 3.931 1.047 1.00 95.94 86 ASN A O 1
ATOM 708 N N . ALA A 1 87 ? -6.904 2.498 0.146 1.00 94.81 87 ALA A N 1
ATOM 709 C CA . ALA A 1 87 ? -5.756 3.112 0.799 1.00 94.81 87 ALA A CA 1
ATOM 710 C C . ALA A 1 87 ? -5.532 4.563 0.347 1.00 94.81 87 ALA A C 1
ATOM 712 O O . ALA A 1 87 ? -5.310 5.436 1.188 1.00 94.81 87 ALA A O 1
ATOM 713 N N . PHE A 1 88 ? -5.597 4.829 -0.960 1.00 93.25 88 PHE A N 1
ATOM 714 C CA . PHE A 1 88 ? -5.366 6.166 -1.512 1.00 93.25 88 PHE A CA 1
ATOM 715 C C . PHE A 1 88 ? -6.466 7.150 -1.108 1.00 93.25 88 PHE A C 1
ATOM 717 O O . PHE A 1 88 ? -6.159 8.261 -0.676 1.00 93.25 88 PHE A O 1
ATOM 724 N N . ASP A 1 89 ? -7.728 6.725 -1.136 1.00 94.50 89 ASP A N 1
ATOM 725 C CA . ASP A 1 89 ? -8.865 7.525 -0.685 1.00 94.50 89 ASP A CA 1
ATOM 726 C C . ASP A 1 89 ? -8.752 7.910 0.792 1.00 94.50 89 ASP A C 1
ATOM 728 O O . ASP A 1 89 ? -9.006 9.058 1.161 1.00 94.50 89 ASP A O 1
ATOM 732 N N . ILE A 1 90 ? -8.376 6.962 1.655 1.00 93.25 90 ILE A N 1
ATOM 733 C CA . ILE A 1 90 ? -8.208 7.226 3.088 1.00 93.25 90 ILE A CA 1
ATOM 734 C C . ILE A 1 90 ? -7.021 8.162 3.320 1.00 93.25 90 ILE A C 1
ATOM 736 O O . ILE A 1 90 ? -7.131 9.107 4.107 1.00 93.25 90 ILE A O 1
ATOM 740 N N . ALA A 1 91 ? -5.901 7.928 2.635 1.00 89.69 91 ALA A N 1
ATOM 741 C CA . ALA A 1 91 ? -4.718 8.771 2.740 1.00 89.69 91 ALA A CA 1
ATOM 742 C C . ALA A 1 91 ? -5.024 10.226 2.346 1.00 89.69 91 ALA A C 1
ATOM 744 O O . ALA A 1 91 ? -4.678 11.152 3.079 1.00 89.69 91 ALA A O 1
ATOM 745 N N . GLU A 1 92 ? -5.754 10.432 1.257 1.00 90.44 92 GLU A N 1
ATOM 746 C CA . GLU A 1 92 ? -6.152 11.757 0.790 1.00 90.44 92 GLU A CA 1
ATOM 747 C C . GLU A 1 92 ? -7.166 12.418 1.727 1.00 90.44 92 GLU A C 1
ATOM 749 O O . GLU A 1 92 ? -6.920 13.501 2.258 1.00 90.44 92 GLU A O 1
ATOM 754 N N . LYS A 1 93 ? -8.287 11.744 2.008 1.00 92.50 93 LYS A N 1
ATOM 755 C CA . LYS A 1 93 ? -9.428 12.347 2.717 1.00 92.50 93 LYS A CA 1
ATOM 756 C C . LYS A 1 93 ? -9.215 12.486 4.224 1.00 92.50 93 LYS A C 1
ATOM 758 O O . LYS A 1 93 ? -9.867 13.316 4.854 1.00 92.50 93 LYS A O 1
ATOM 763 N N . LYS A 1 94 ? -8.397 11.624 4.840 1.00 90.44 94 LYS A N 1
ATOM 764 C CA . LYS A 1 94 ? -8.251 11.541 6.310 1.00 90.44 94 LYS A CA 1
ATOM 765 C C . LYS A 1 94 ? -6.861 11.908 6.808 1.00 90.44 94 LYS A C 1
ATOM 767 O O . LYS A 1 94 ? -6.708 12.219 7.992 1.00 90.44 94 LYS A O 1
ATOM 772 N N . LEU A 1 95 ? -5.857 11.815 5.941 1.00 83.25 95 LEU A N 1
ATOM 773 C CA . LEU A 1 95 ? -4.454 12.039 6.291 1.00 83.25 95 LEU A CA 1
ATOM 774 C C . LEU A 1 95 ? -3.844 13.208 5.507 1.00 83.25 95 LEU A C 1
ATOM 776 O O . LEU A 1 95 ? -2.690 13.540 5.779 1.00 83.25 95 LEU A O 1
ATOM 780 N N . GLU A 1 96 ? -4.623 13.833 4.613 1.00 88.62 96 GLU A N 1
ATOM 781 C CA . GLU A 1 96 ? -4.238 14.978 3.775 1.00 88.62 96 GLU A CA 1
ATOM 782 C C . GLU A 1 96 ? -2.995 14.686 2.923 1.00 88.62 96 GLU A C 1
ATOM 784 O O . GLU A 1 96 ? -2.124 15.534 2.727 1.00 88.62 96 GLU A O 1
ATOM 789 N N . ILE A 1 97 ? -2.885 13.447 2.441 1.00 84.88 97 ILE A N 1
ATOM 790 C CA . ILE A 1 97 ? -1.789 13.009 1.580 1.00 84.88 97 ILE A CA 1
ATOM 791 C C . ILE A 1 97 ? -2.259 13.060 0.137 1.00 84.88 97 ILE A C 1
ATOM 793 O O . ILE A 1 97 ? -3.175 12.336 -0.244 1.00 84.88 97 ILE A O 1
ATOM 797 N N . ALA A 1 98 ? -1.600 13.891 -0.666 1.00 85.38 98 ALA A N 1
ATOM 798 C CA . ALA A 1 98 ? -1.881 13.980 -2.089 1.00 85.38 98 ALA A CA 1
ATOM 799 C C . ALA A 1 98 ? -1.711 12.614 -2.769 1.00 85.38 98 ALA A C 1
ATOM 801 O O . ALA A 1 98 ? -0.717 11.910 -2.556 1.00 85.38 98 ALA A O 1
ATOM 802 N N . ARG A 1 99 ? -2.680 12.255 -3.609 1.00 84.75 99 ARG A N 1
ATOM 803 C CA . ARG A 1 99 ? -2.612 11.061 -4.445 1.00 84.75 99 ARG A CA 1
ATOM 804 C C . ARG A 1 99 ? -1.597 11.288 -5.562 1.00 84.75 99 ARG A C 1
ATOM 806 O O . ARG A 1 99 ? -1.751 12.201 -6.363 1.00 84.75 99 ARG A O 1
ATOM 813 N N . LEU A 1 100 ? -0.555 10.461 -5.589 1.00 86.62 100 LEU A N 1
ATOM 814 C CA . LEU A 1 100 ? 0.505 10.513 -6.607 1.00 86.62 100 LEU A CA 1
ATOM 815 C C . LEU A 1 100 ? 0.466 9.326 -7.574 1.00 86.62 100 LEU A C 1
ATOM 817 O O . LEU A 1 100 ? 1.203 9.316 -8.553 1.00 86.62 100 LEU A O 1
ATOM 821 N N . LEU A 1 101 ? -0.329 8.306 -7.254 1.00 85.56 101 LEU A N 1
ATOM 822 C CA . LEU A 1 101 ? -0.405 7.048 -7.981 1.00 85.56 101 LEU A CA 1
ATOM 823 C C . LEU A 1 101 ? -1.868 6.716 -8.240 1.00 85.56 101 LEU A C 1
ATOM 825 O O . LEU A 1 101 ? -2.700 6.859 -7.339 1.00 85.56 101 LEU A O 1
ATOM 829 N N . ASP A 1 102 ? -2.137 6.196 -9.430 1.00 88.25 102 ASP A N 1
ATOM 830 C CA . ASP A 1 102 ? -3.414 5.585 -9.756 1.00 88.25 102 ASP A CA 1
ATOM 831 C C . ASP A 1 102 ? -3.359 4.080 -9.477 1.00 88.25 102 ASP A C 1
ATOM 833 O O . ASP A 1 102 ? -2.331 3.423 -9.664 1.00 88.25 102 ASP A O 1
ATOM 837 N N . ALA A 1 103 ? -4.470 3.514 -8.999 1.00 88.44 103 ALA A N 1
ATOM 838 C CA . ALA A 1 103 ? -4.537 2.093 -8.657 1.00 88.44 103 ALA A CA 1
ATOM 839 C C . ALA A 1 103 ? -4.206 1.196 -9.862 1.00 88.44 103 ALA A C 1
ATOM 841 O O . ALA A 1 103 ? -3.526 0.184 -9.714 1.00 88.44 103 ALA A O 1
ATOM 842 N N . GLU A 1 104 ? -4.627 1.602 -11.059 1.00 88.56 104 GLU A N 1
ATOM 843 C CA . GLU A 1 104 ? -4.370 0.880 -12.306 1.00 88.56 104 GLU A CA 1
ATOM 844 C C . GLU A 1 104 ? -2.876 0.836 -12.655 1.00 88.56 104 GLU A C 1
ATOM 846 O O . GLU A 1 104 ? -2.378 -0.204 -13.084 1.00 88.56 104 GLU A O 1
ATOM 851 N N . ASP A 1 105 ? -2.133 1.917 -12.405 1.00 85.56 105 ASP A N 1
ATOM 852 C CA . ASP A 1 105 ? -0.690 1.973 -12.666 1.00 85.56 105 ASP A CA 1
ATOM 853 C C . ASP A 1 105 ? 0.114 1.103 -11.698 1.00 85.56 105 ASP A C 1
ATOM 855 O O . ASP A 1 105 ? 1.153 0.549 -12.066 1.00 85.56 105 ASP A O 1
ATOM 859 N N . VAL A 1 106 ? -0.364 0.974 -10.459 1.00 86.31 106 VAL A N 1
ATOM 860 C CA . VAL A 1 106 ? 0.266 0.129 -9.440 1.00 86.31 106 VAL A CA 1
ATOM 861 C C . VAL A 1 106 ? -0.067 -1.346 -9.661 1.00 86.31 106 VAL A C 1
ATOM 863 O O . VAL A 1 106 ? 0.812 -2.193 -9.490 1.00 86.31 106 VAL A O 1
ATOM 866 N N . ASP A 1 107 ? -1.304 -1.668 -10.055 1.00 86.38 107 ASP A N 1
ATOM 867 C CA . ASP A 1 107 ? -1.704 -3.042 -10.375 1.00 86.38 107 ASP A CA 1
ATOM 868 C C . ASP A 1 107 ? -1.239 -3.502 -11.764 1.00 86.38 107 ASP A C 1
ATOM 870 O O . ASP A 1 107 ? -1.185 -4.702 -12.048 1.00 86.38 107 ASP A O 1
ATOM 874 N N . ALA A 1 108 ? -0.830 -2.592 -12.643 1.00 80.19 108 ALA A N 1
ATOM 875 C CA . ALA A 1 108 ? -0.183 -2.975 -13.882 1.00 80.19 108 ALA A CA 1
ATOM 876 C C . ALA A 1 108 ? 1.115 -3.742 -13.567 1.00 80.19 108 ALA A C 1
ATOM 878 O O . ALA A 1 108 ? 2.116 -3.182 -13.117 1.00 80.19 108 ALA A O 1
ATOM 879 N N . ALA A 1 109 ? 1.132 -5.047 -13.859 1.00 59.22 109 ALA A N 1
ATOM 880 C CA . ALA A 1 109 ? 2.377 -5.787 -14.016 1.00 59.22 109 ALA A CA 1
ATOM 881 C C . ALA A 1 109 ? 3.119 -5.186 -15.205 1.00 59.22 109 ALA A C 1
ATOM 883 O O . ALA A 1 109 ? 2.956 -5.651 -16.329 1.00 59.22 109 ALA A O 1
ATOM 884 N N . ARG A 1 110 ? 3.912 -4.134 -15.008 1.00 48.97 110 ARG A N 1
ATOM 885 C CA . ARG A 1 110 ? 4.817 -3.723 -16.075 1.00 48.97 110 ARG A CA 1
ATOM 886 C C . ARG A 1 110 ? 5.904 -4.786 -16.208 1.00 48.97 110 ARG A C 1
ATOM 888 O O . ARG A 1 110 ? 6.652 -5.035 -15.264 1.00 48.97 110 ARG A O 1
ATOM 895 N N . PRO A 1 111 ? 6.045 -5.332 -17.416 1.00 40.44 111 PRO A N 1
ATOM 896 C CA . PRO A 1 111 ? 7.243 -5.073 -18.175 1.00 40.44 111 PRO A CA 1
ATOM 897 C C . PRO A 1 111 ? 6.877 -4.104 -19.304 1.00 40.44 111 PRO A C 1
ATOM 899 O O . PRO A 1 111 ? 5.947 -4.342 -20.073 1.00 40.44 111 PRO A O 1
ATOM 902 N N . ARG A 1 112 ? 7.596 -2.988 -19.391 1.00 36.75 112 ARG A N 1
ATOM 903 C CA . ARG A 1 112 ? 7.986 -2.470 -20.701 1.00 36.75 112 ARG A CA 1
ATOM 904 C C . ARG A 1 112 ? 9.461 -2.775 -20.858 1.00 36.75 112 ARG A C 1
ATOM 906 O O . ARG A 1 112 ? 10.167 -2.616 -19.836 1.00 36.75 112 ARG A O 1
#